Protein AF-A0A2E0MYK1-F1 (afdb_monomer_lite)

Secondary structure (DSSP, 8-state):
--GGGGS--EEEEEE-BT-EEEE-SSS--SSTTB--SHHHHHTPPPPEEEEBSS-EEEEEEEETTEEEEEE----

Radius of gyration: 12.93 Å; chains: 1; bounding box: 33×22×39 Å

Structure (mmCIF, N/CA/C/O backbone):
data_AF-A0A2E0MYK1-F1
#
_entry.id   AF-A0A2E0MYK1-F1
#
loop_
_atom_site.group_PDB
_atom_site.id
_atom_site.type_symbol
_atom_site.label_atom_id
_atom_site.label_alt_id
_atom_site.label_comp_id
_atom_site.label_asym_id
_atom_site.label_entity_id
_atom_site.label_seq_id
_atom_site.pdbx_PDB_ins_code
_atom_site.Cartn_x
_atom_site.Cartn_y
_atom_site.Cartn_z
_atom_site.occupancy
_atom_site.B_iso_or_equiv
_atom_site.auth_seq_id
_atom_site.auth_comp_id
_atom_site.auth_asym_id
_atom_site.auth_atom_id
_atom_site.pdbx_PDB_model_num
ATOM 1 N N . MET A 1 1 ? 19.075 16.011 -11.600 1.00 38.19 1 MET A N 1
ATOM 2 C CA . MET A 1 1 ? 17.615 15.841 -11.407 1.00 38.19 1 MET A CA 1
ATOM 3 C C . MET A 1 1 ? 17.389 15.058 -10.127 1.00 38.19 1 MET A C 1
ATOM 5 O O . MET A 1 1 ? 17.784 13.905 -10.034 1.00 38.19 1 MET A O 1
ATOM 9 N N . ASN A 1 2 ? 16.881 15.742 -9.105 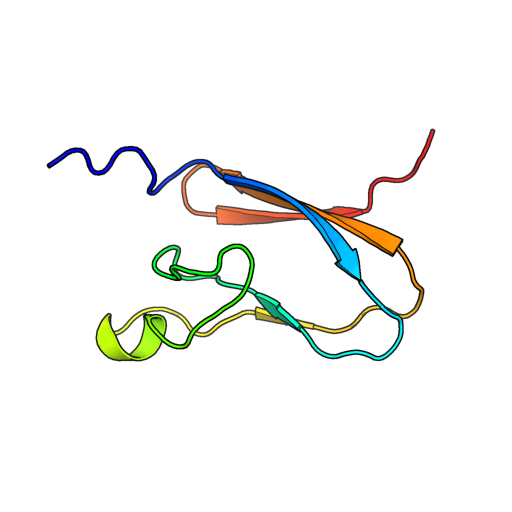1.00 37.31 2 ASN A N 1
ATOM 10 C CA . ASN A 1 2 ? 16.937 15.318 -7.708 1.00 37.31 2 ASN A CA 1
ATOM 11 C C . ASN A 1 2 ? 15.985 14.144 -7.425 1.00 37.31 2 ASN A C 1
ATOM 13 O O . ASN A 1 2 ? 14.789 14.333 -7.224 1.00 37.31 2 ASN A O 1
ATOM 17 N N . ASN A 1 3 ? 16.545 12.933 -7.354 1.00 45.59 3 ASN A N 1
ATOM 18 C CA . ASN A 1 3 ? 15.869 11.670 -7.017 1.00 45.59 3 ASN A CA 1
ATOM 19 C C . ASN A 1 3 ? 15.464 11.543 -5.526 1.00 45.59 3 ASN A C 1
ATOM 21 O O . ASN A 1 3 ? 15.232 10.443 -5.027 1.00 45.59 3 ASN A O 1
ATOM 25 N N . PHE A 1 4 ? 15.348 12.655 -4.797 1.00 47.69 4 PHE A N 1
ATOM 26 C CA . PHE A 1 4 ? 15.135 12.655 -3.344 1.00 47.69 4 PHE A CA 1
ATOM 27 C C . PHE A 1 4 ? 13.671 12.474 -2.905 1.00 47.69 4 PHE A C 1
ATOM 29 O O . PHE A 1 4 ? 13.429 12.186 -1.739 1.00 47.69 4 PHE A O 1
ATOM 36 N N . LYS A 1 5 ? 12.681 12.523 -3.813 1.00 52.28 5 LYS A N 1
ATOM 37 C CA . LYS A 1 5 ? 11.279 12.165 -3.483 1.00 52.28 5 LYS A CA 1
ATOM 38 C C . LYS A 1 5 ? 10.994 10.658 -3.480 1.00 52.28 5 LYS A C 1
ATOM 40 O O . LYS A 1 5 ? 9.884 10.236 -3.186 1.00 52.28 5 LYS A O 1
ATOM 45 N N . ARG A 1 6 ? 11.986 9.829 -3.811 1.00 54.94 6 ARG A N 1
ATOM 46 C CA . ARG A 1 6 ? 11.812 8.385 -4.021 1.00 54.94 6 ARG A CA 1
ATOM 47 C C . ARG A 1 6 ? 11.648 7.583 -2.712 1.00 54.94 6 ARG A C 1
ATOM 49 O O . ARG A 1 6 ? 11.311 6.407 -2.770 1.00 54.94 6 ARG A O 1
ATOM 56 N N . HIS A 1 7 ? 11.898 8.193 -1.548 1.00 55.56 7 HIS A N 1
ATOM 57 C CA . HIS A 1 7 ? 12.126 7.435 -0.309 1.00 55.56 7 HIS A CA 1
ATOM 58 C C . HIS A 1 7 ? 11.248 7.798 0.882 1.00 55.56 7 HIS A C 1
ATOM 60 O O . HIS A 1 7 ? 11.273 7.043 1.845 1.00 55.56 7 HIS A O 1
ATOM 66 N N . LEU A 1 8 ? 10.491 8.897 0.844 1.00 61.31 8 LEU A N 1
ATOM 67 C CA . LEU A 1 8 ? 9.709 9.348 1.993 1.00 61.31 8 LEU A CA 1
ATOM 68 C C . LEU A 1 8 ? 8.397 9.959 1.502 1.00 61.31 8 LEU A C 1
ATOM 70 O O . LEU A 1 8 ? 8.356 11.108 1.072 1.00 61.31 8 LEU A O 1
ATOM 74 N N . TYR A 1 9 ? 7.326 9.178 1.559 1.00 72.62 9 TYR A N 1
ATOM 75 C CA . TYR A 1 9 ? 5.971 9.715 1.596 1.00 72.62 9 TYR A CA 1
ATOM 76 C C . TYR A 1 9 ? 5.301 9.179 2.856 1.00 72.62 9 TYR A C 1
ATOM 78 O O . TYR A 1 9 ? 5.588 8.059 3.289 1.00 72.62 9 TYR A O 1
ATOM 86 N N . LYS A 1 10 ? 4.478 10.024 3.466 1.00 83.62 10 LYS A N 1
ATOM 87 C CA . LYS A 1 10 ? 3.667 9.744 4.645 1.00 83.62 10 LYS A CA 1
ATOM 88 C C . LYS A 1 10 ? 2.308 10.350 4.355 1.00 83.62 10 LYS A C 1
ATOM 90 O O . LYS A 1 10 ? 2.251 11.545 4.081 1.00 83.62 10 LYS A O 1
ATOM 95 N N . ASP A 1 11 ? 1.273 9.530 4.345 1.00 87.81 11 ASP A N 1
ATOM 96 C CA . ASP A 1 11 ? -0.074 9.977 4.017 1.00 87.8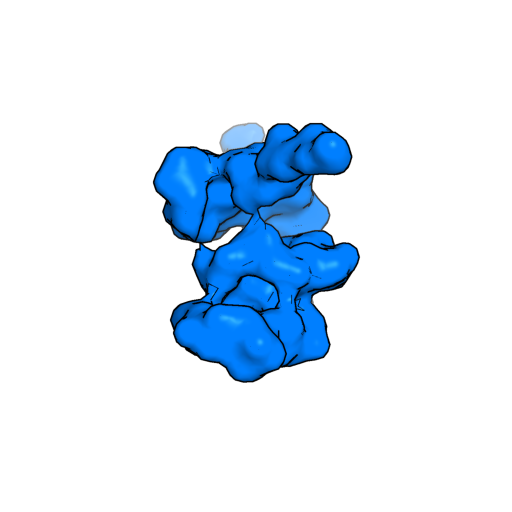1 11 ASP A CA 1
ATOM 97 C C . ASP A 1 11 ? -1.108 9.209 4.837 1.00 87.81 11 ASP A C 1
ATOM 99 O O . ASP A 1 11 ? -0.879 8.056 5.207 1.00 87.81 11 ASP A O 1
ATOM 103 N N . ILE A 1 12 ? -2.238 9.849 5.114 1.00 91.19 12 ILE A N 1
ATOM 104 C CA . ILE A 1 12 ? -3.380 9.231 5.783 1.00 91.19 12 ILE A CA 1
ATOM 105 C C . ILE A 1 12 ? -4.478 9.086 4.743 1.00 91.19 12 ILE A C 1
ATOM 107 O O . ILE A 1 12 ? -4.997 10.073 4.229 1.00 91.19 12 ILE A O 1
ATOM 111 N N . VAL A 1 13 ? -4.857 7.846 4.453 1.00 92.50 13 VAL A N 1
ATOM 112 C CA . VAL A 1 13 ? -5.940 7.561 3.514 1.00 92.50 13 VAL A CA 1
ATOM 113 C C . VAL A 1 13 ? -7.115 6.972 4.270 1.00 92.50 13 VAL A C 1
ATOM 115 O O . VAL A 1 13 ? -6.979 5.960 4.962 1.00 92.50 13 VAL A O 1
ATOM 118 N N . PHE A 1 14 ? -8.278 7.594 4.093 1.00 94.56 14 PHE A N 1
ATOM 119 C CA . PHE A 1 14 ? -9.549 7.010 4.491 1.00 94.56 14 PHE A CA 1
ATOM 120 C C . PHE A 1 14 ? -9.897 5.860 3.544 1.00 94.56 14 PHE A C 1
ATOM 122 O O . PHE A 1 14 ? -9.960 6.032 2.322 1.00 94.56 14 PHE A O 1
ATOM 129 N N . VAL A 1 15 ? -10.096 4.678 4.112 1.00 94.81 15 VAL A N 1
ATOM 130 C CA . VAL A 1 15 ? -10.471 3.470 3.383 1.00 94.81 15 VAL A CA 1
ATOM 131 C C . VAL A 1 15 ? -11.895 3.082 3.741 1.00 94.81 15 VAL A C 1
ATOM 133 O O . VAL A 1 15 ? -12.277 3.112 4.906 1.00 94.81 15 VAL A O 1
ATOM 136 N N . GLU A 1 16 ? -12.662 2.706 2.727 1.00 96.94 16 GLU A N 1
ATOM 137 C CA . GLU A 1 16 ? -14.043 2.249 2.838 1.00 96.94 16 GLU A CA 1
ATOM 138 C C . GLU A 1 16 ? -14.070 0.724 2.991 1.00 96.94 16 GLU A C 1
ATOM 140 O O . GLU A 1 16 ? -13.299 -0.006 2.349 1.00 96.94 16 GLU A O 1
ATOM 145 N N . SER A 1 17 ? -14.979 0.235 3.826 1.00 97.00 17 SER A N 1
ATOM 146 C CA . SER A 1 17 ? -15.189 -1.184 4.066 1.00 97.00 17 SER A CA 1
ATOM 147 C C . SER A 1 17 ? -15.549 -1.923 2.778 1.00 97.00 17 SER A C 1
ATOM 149 O O . SER A 1 17 ? -16.306 -1.444 1.935 1.00 97.00 17 SER A O 1
ATOM 151 N N . GLY A 1 18 ? -14.966 -3.108 2.594 1.00 96.25 18 GLY A N 1
ATOM 152 C CA . GLY A 1 18 ? -15.217 -3.973 1.438 1.00 96.25 18 GLY A CA 1
ATOM 153 C C . GLY A 1 18 ? -14.626 -3.475 0.112 1.00 96.25 18 GLY A C 1
ATOM 154 O O . GLY A 1 18 ? -14.557 -4.245 -0.851 1.00 96.25 18 GLY A O 1
ATOM 155 N N . LYS A 1 19 ? -14.134 -2.232 0.042 1.00 97.75 19 LYS A N 1
ATOM 156 C CA . LYS A 1 19 ? -13.490 -1.689 -1.156 1.00 97.75 19 LYS A CA 1
ATOM 157 C C . LYS A 1 19 ? -12.077 -2.244 -1.304 1.00 97.75 19 LYS A C 1
ATOM 159 O O . LYS A 1 19 ? -11.294 -2.314 -0.356 1.00 97.75 19 LYS A O 1
ATOM 164 N N . ARG A 1 20 ? -11.742 -2.659 -2.529 1.00 97.12 20 ARG A N 1
ATOM 165 C CA . ARG A 1 20 ? -10.404 -3.155 -2.873 1.00 97.12 20 ARG A CA 1
ATOM 166 C C . ARG A 1 20 ? -9.511 -1.993 -3.274 1.00 97.12 20 ARG A C 1
ATOM 168 O O . ARG A 1 20 ? -9.830 -1.253 -4.201 1.00 97.12 20 ARG A O 1
ATOM 175 N N . TYR A 1 21 ? -8.353 -1.910 -2.640 1.00 95.50 21 TYR A N 1
ATOM 176 C CA . TYR A 1 21 ? -7.320 -0.928 -2.935 1.00 95.50 21 TYR A CA 1
ATOM 177 C C . TYR A 1 21 ? -6.071 -1.625 -3.473 1.00 95.50 21 TYR A C 1
ATOM 179 O O . TYR A 1 21 ? -5.731 -2.732 -3.050 1.00 95.50 21 TYR A O 1
ATOM 187 N N . SER A 1 22 ? -5.390 -0.979 -4.423 1.00 96.62 22 SER A N 1
ATOM 188 C CA . SER A 1 22 ? -4.105 -1.433 -4.967 1.00 96.62 22 SER A CA 1
ATOM 189 C C . SER A 1 22 ? -3.008 -0.466 -4.539 1.00 96.62 22 SER A C 1
ATOM 191 O O . SER A 1 22 ? -2.894 0.625 -5.091 1.00 96.62 22 SER A O 1
ATOM 193 N N . TRP A 1 23 ? -2.199 -0.866 -3.567 1.00 94.38 23 TR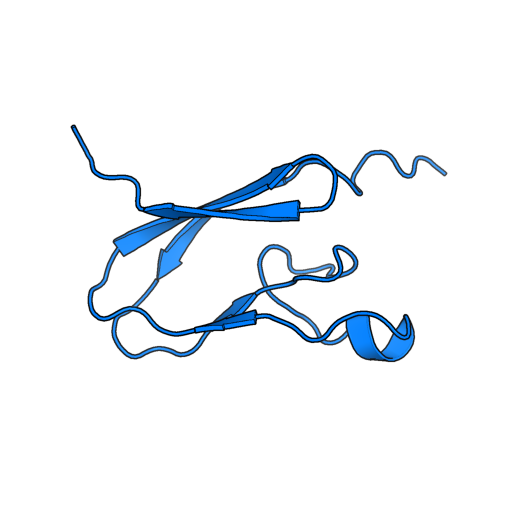P A N 1
ATOM 194 C CA . TRP A 1 23 ? -1.149 -0.044 -2.972 1.00 94.38 23 TRP A CA 1
ATOM 195 C C . TRP A 1 23 ? 0.163 -0.191 -3.726 1.00 94.38 23 TRP A C 1
ATOM 197 O O . TRP A 1 23 ? 0.580 -1.297 -4.084 1.00 94.38 23 TRP A O 1
ATOM 207 N N . CYS A 1 24 ? 0.837 0.929 -3.960 1.00 93.00 24 CYS A N 1
ATOM 208 C CA . CYS A 1 24 ? 2.117 0.925 -4.641 1.00 93.00 24 CYS A CA 1
ATOM 209 C C . CYS A 1 24 ? 3.208 0.324 -3.745 1.00 93.00 24 CYS A C 1
ATOM 211 O O . CYS A 1 24 ? 3.605 0.886 -2.724 1.00 93.00 24 CYS A O 1
ATOM 213 N N . SER A 1 25 ? 3.750 -0.809 -4.180 1.00 91.38 25 SER A N 1
ATOM 214 C CA . SER A 1 25 ? 4.902 -1.486 -3.577 1.00 91.38 25 SER A CA 1
ATOM 215 C C . SER A 1 25 ? 6.232 -1.100 -4.242 1.00 91.38 25 SER A C 1
ATOM 217 O O . SER A 1 25 ? 7.258 -1.132 -3.564 1.00 91.38 25 SER A O 1
ATOM 219 N N . CYS A 1 26 ? 6.217 -0.646 -5.501 1.00 91.31 26 CYS A N 1
ATOM 220 C CA . CYS A 1 26 ? 7.425 -0.362 -6.287 1.00 91.31 26 CYS A CA 1
ATOM 221 C C . CYS A 1 26 ? 8.028 1.040 -6.084 1.00 91.31 26 CYS A C 1
ATOM 223 O O . CYS A 1 26 ? 9.176 1.276 -6.443 1.00 91.31 26 CYS A O 1
ATOM 225 N N . GLY A 1 27 ? 7.264 1.996 -5.545 1.00 88.56 27 GLY A N 1
ATOM 226 C CA . GLY A 1 27 ? 7.732 3.371 -5.320 1.00 88.56 27 GLY A CA 1
ATOM 227 C C . GLY A 1 27 ? 7.797 4.267 -6.568 1.00 88.56 27 GLY A C 1
ATOM 228 O O . GLY A 1 27 ? 8.270 5.394 -6.466 1.00 88.56 27 GLY A O 1
ATOM 229 N N . PHE A 1 28 ? 7.315 3.809 -7.730 1.00 90.38 28 PHE A N 1
ATOM 230 C CA . PHE A 1 28 ? 7.333 4.588 -8.981 1.00 90.38 28 PHE A CA 1
ATOM 231 C C . PHE A 1 28 ? 5.996 5.224 -9.369 1.00 90.38 28 PHE A C 1
ATOM 233 O O . PHE A 1 28 ? 5.964 6.003 -10.319 1.00 90.38 28 PHE A O 1
ATOM 240 N N . SER A 1 29 ? 4.911 4.901 -8.662 1.00 91.56 29 SER A N 1
ATOM 241 C CA . SER A 1 29 ? 3.602 5.496 -8.945 1.00 91.56 29 SER A CA 1
ATOM 242 C C . SER A 1 29 ? 3.648 7.015 -8.798 1.00 91.56 29 SER A C 1
ATOM 244 O O . SER A 1 29 ? 4.241 7.533 -7.849 1.00 91.56 29 SER A O 1
ATOM 246 N N . LYS A 1 30 ? 2.996 7.720 -9.720 1.00 90.88 30 LYS A N 1
ATOM 247 C CA . LYS A 1 30 ? 2.723 9.161 -9.642 1.00 90.88 30 LYS A CA 1
ATOM 248 C C . LYS A 1 30 ? 1.498 9.462 -8.778 1.00 90.88 30 LYS A C 1
ATOM 250 O O . LYS A 1 30 ? 1.328 10.599 -8.358 1.00 90.88 30 LYS A O 1
ATOM 255 N N . ASN A 1 31 ? 0.686 8.445 -8.490 1.00 91.12 31 ASN A N 1
ATOM 256 C CA . ASN A 1 31 ? -0.512 8.522 -7.659 1.00 91.12 31 ASN A CA 1
ATOM 257 C C . ASN A 1 31 ? -0.308 7.808 -6.310 1.00 91.12 31 ASN A C 1
ATOM 259 O O . ASN A 1 31 ? -1.141 7.002 -5.895 1.00 91.12 31 ASN A O 1
ATOM 263 N N . GLN A 1 32 ? 0.845 8.019 -5.659 1.00 90.31 32 GLN A N 1
ATOM 264 C CA . GLN A 1 32 ? 1.090 7.460 -4.322 1.00 90.31 32 GLN A CA 1
ATOM 265 C C . GLN A 1 32 ? -0.026 7.886 -3.351 1.00 90.31 32 GLN A C 1
ATOM 267 O O . GLN A 1 32 ? -0.490 9.019 -3.454 1.00 90.31 32 GLN A O 1
ATOM 272 N N . PRO A 1 33 ? -0.439 7.018 -2.410 1.00 92.50 33 PRO A N 1
ATOM 273 C CA . PRO A 1 33 ? 0.105 5.684 -2.108 1.00 92.50 33 PRO A CA 1
ATOM 274 C C . PRO A 1 33 ? -0.430 4.551 -3.006 1.00 92.50 33 PRO A C 1
ATOM 276 O O . PRO A 1 33 ? -0.089 3.379 -2.812 1.00 92.50 33 PRO A O 1
ATOM 279 N N . PHE A 1 34 ? -1.273 4.863 -3.989 1.00 94.38 34 PHE A N 1
ATOM 280 C CA . PHE A 1 34 ? -1.898 3.880 -4.866 1.00 94.38 34 PHE A CA 1
ATOM 281 C C . PHE A 1 34 ? -1.023 3.513 -6.059 1.00 94.38 34 PHE A C 1
ATOM 283 O O . PHE A 1 34 ? -0.142 4.250 -6.494 1.00 94.38 34 PHE A O 1
ATOM 290 N N . CYS A 1 35 ? -1.268 2.333 -6.610 1.00 95.38 35 CYS A N 1
ATOM 291 C CA . CYS A 1 35 ? -0.654 1.886 -7.845 1.00 95.38 35 CYS A CA 1
ATOM 292 C C . CYS A 1 35 ? -1.370 2.485 -9.059 1.00 95.38 35 CYS A C 1
ATOM 294 O O . CYS A 1 35 ? -2.574 2.312 -9.211 1.00 95.38 35 CYS A O 1
ATOM 296 N N . ASP A 1 36 ? -0.604 3.083 -9.969 1.00 96.31 36 ASP A N 1
ATOM 297 C CA . ASP A 1 36 ? -1.077 3.632 -11.248 1.00 96.31 36 ASP A CA 1
ATOM 298 C C . ASP A 1 36 ? -0.687 2.777 -12.470 1.00 96.31 36 ASP A C 1
ATOM 300 O O . ASP A 1 36 ? -0.997 3.124 -13.602 1.00 96.31 36 ASP A O 1
ATOM 304 N N . GLY A 1 37 ? -0.008 1.646 -12.251 1.00 96.31 37 GLY A N 1
ATOM 305 C CA . GLY A 1 37 ? 0.447 0.747 -13.317 1.00 96.31 37 GLY A CA 1
ATOM 306 C C . GLY A 1 37 ? 1.907 0.932 -13.736 1.00 96.31 37 GLY A C 1
ATOM 307 O O . GLY A 1 37 ? 2.447 0.029 -14.375 1.00 96.31 37 GLY A O 1
ATOM 308 N N . THR A 1 38 ? 2.588 1.991 -13.278 1.00 96.06 38 THR A N 1
ATOM 309 C CA . THR A 1 38 ? 3.997 2.286 -13.623 1.00 96.06 38 THR A CA 1
ATOM 310 C C . THR A 1 38 ? 4.955 1.126 -13.303 1.00 96.06 38 THR A C 1
ATOM 312 O O . THR A 1 38 ? 6.004 0.987 -13.928 1.00 96.06 38 THR A O 1
ATOM 315 N N . HIS A 1 39 ? 4.600 0.238 -12.365 1.00 94.75 39 HIS A N 1
ATOM 316 C CA . HIS A 1 39 ? 5.396 -0.956 -12.052 1.00 94.75 39 HIS A CA 1
ATOM 317 C C . HIS A 1 39 ? 5.644 -1.857 -13.272 1.00 94.75 39 HIS A C 1
ATOM 319 O O . HIS A 1 39 ? 6.713 -2.448 -13.366 1.00 94.75 39 HIS A O 1
ATOM 325 N N . LYS A 1 40 ? 4.703 -1.935 -14.224 1.00 96.62 40 LYS A N 1
ATOM 326 C CA . LYS A 1 40 ? 4.861 -2.759 -15.432 1.00 96.62 40 LYS A CA 1
ATOM 327 C C . LYS A 1 40 ? 5.942 -2.200 -16.346 1.00 96.62 40 LYS A C 1
ATOM 329 O O . LYS A 1 40 ? 6.816 -2.935 -16.784 1.00 96.62 40 LYS A O 1
ATOM 334 N N . GLU A 1 41 ? 5.904 -0.891 -16.576 1.00 95.56 41 GLU A N 1
ATOM 335 C CA . GLU A 1 41 ? 6.878 -0.183 -17.412 1.00 95.56 41 GLU A CA 1
ATOM 336 C C . GLU A 1 41 ? 8.286 -0.229 -16.813 1.00 95.56 41 GLU A C 1
ATOM 338 O O . GLU A 1 41 ? 9.276 -0.235 -17.539 1.00 95.56 41 GLU A O 1
ATOM 343 N N . LYS A 1 42 ? 8.383 -0.260 -15.479 1.00 91.38 42 LYS A N 1
ATOM 344 C CA . LYS A 1 42 ? 9.657 -0.338 -14.756 1.00 91.38 42 LYS A CA 1
ATOM 345 C C . LYS A 1 42 ? 10.163 -1.765 -14.535 1.00 91.38 42 LYS A C 1
ATOM 347 O O . LYS A 1 42 ? 11.283 -1.909 -14.063 1.00 91.38 42 LYS A O 1
ATOM 352 N N . GLY A 1 43 ? 9.377 -2.795 -14.866 1.00 93.12 43 GLY A N 1
ATOM 353 C CA . GLY A 1 43 ? 9.729 -4.189 -14.571 1.00 93.12 43 GLY A CA 1
ATOM 354 C C . GLY A 1 43 ? 9.814 -4.479 -13.068 1.00 93.12 43 GLY A C 1
ATOM 355 O O . GLY A 1 43 ? 10.626 -5.287 -12.633 1.00 93.12 43 GLY A O 1
ATOM 356 N N . GLU A 1 44 ? 9.005 -3.784 -12.271 1.00 93.25 44 GLU A N 1
ATOM 357 C CA . GLU A 1 44 ? 9.062 -3.791 -10.811 1.00 93.25 44 GLU A CA 1
ATOM 358 C C . GLU A 1 44 ? 7.976 -4.670 -10.178 1.00 93.25 44 GLU A C 1
ATOM 360 O O . GLU A 1 44 ? 7.045 -5.152 -10.830 1.00 93.25 44 GLU A O 1
ATOM 365 N N . SER A 1 45 ? 8.081 -4.841 -8.858 1.00 92.00 45 SER A N 1
ATOM 366 C CA . SER A 1 45 ? 7.133 -5.623 -8.059 1.00 92.00 45 SER A CA 1
ATOM 367 C C . SER A 1 45 ? 5.663 -5.195 -8.228 1.00 92.00 45 SER A C 1
ATOM 369 O O . SER A 1 45 ? 5.325 -4.017 -8.378 1.00 92.00 45 SER A O 1
ATOM 371 N N . GLN A 1 46 ? 4.773 -6.1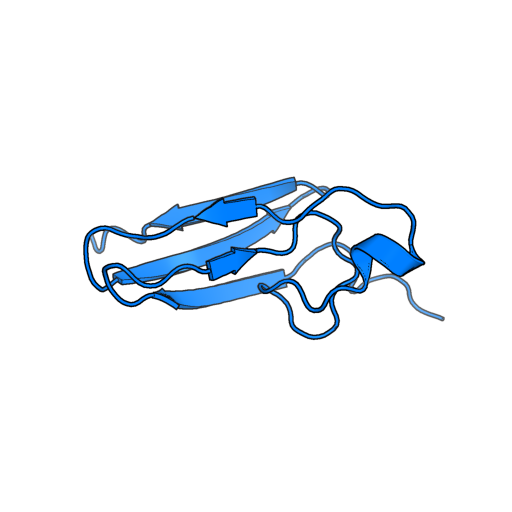91 -8.176 1.00 95.94 46 GLN A N 1
ATOM 372 C CA . GLN A 1 46 ? 3.321 -6.016 -8.253 1.00 95.94 46 GLN A CA 1
ATOM 373 C C . GLN A 1 46 ? 2.773 -5.274 -7.024 1.00 95.94 46 GLN A C 1
ATOM 375 O O . GLN A 1 46 ? 3.322 -5.428 -5.928 1.00 95.94 46 GLN A O 1
ATOM 380 N N . PRO A 1 47 ? 1.675 -4.505 -7.167 1.00 95.31 47 PRO A N 1
ATOM 381 C CA . PRO A 1 47 ? 1.070 -3.790 -6.052 1.00 95.31 47 PRO A CA 1
ATOM 382 C C . PRO A 1 47 ? 0.483 -4.738 -5.008 1.00 95.31 47 PRO A C 1
ATOM 384 O O . PRO A 1 47 ? -0.007 -5.821 -5.334 1.00 95.31 47 PRO A O 1
ATOM 387 N N . VAL A 1 48 ? 0.453 -4.286 -3.756 1.00 94.62 48 VAL A N 1
ATOM 388 C CA . VAL A 1 48 ? -0.250 -5.003 -2.688 1.00 94.62 48 VAL A CA 1
ATOM 389 C C . VAL A 1 48 ? -1.737 -4.702 -2.815 1.00 94.62 48 VAL A C 1
ATOM 391 O O . VAL A 1 48 ? -2.142 -3.543 -2.764 1.00 94.62 48 VAL A O 1
ATOM 394 N N . ARG A 1 49 ? -2.563 -5.735 -2.984 1.00 95.69 49 ARG A N 1
ATOM 395 C CA . ARG A 1 49 ? -4.021 -5.591 -3.065 1.00 95.69 49 ARG A CA 1
ATOM 396 C C . ARG A 1 49 ? -4.652 -6.026 -1.754 1.00 95.69 49 ARG A C 1
ATOM 398 O O . ARG A 1 49 ? -4.424 -7.150 -1.322 1.00 95.69 49 ARG A O 1
ATOM 405 N N . MET A 1 50 ? -5.443 -5.155 -1.140 1.00 93.94 50 MET A N 1
ATOM 406 C CA . MET A 1 50 ? -6.158 -5.468 0.100 1.00 93.94 50 MET A CA 1
ATOM 407 C C . MET A 1 50 ? -7.462 -4.687 0.208 1.00 93.94 50 MET A C 1
ATOM 409 O O . MET A 1 50 ? -7.702 -3.735 -0.536 1.00 93.94 50 MET A O 1
ATOM 413 N N . TRP A 1 51 ? -8.291 -5.112 1.148 1.00 95.19 51 TRP A N 1
ATOM 414 C CA . TRP A 1 51 ? -9.529 -4.465 1.552 1.00 95.19 51 TRP A CA 1
ATOM 415 C C . TRP A 1 51 ? -9.580 -4.426 3.078 1.00 95.19 51 TRP A C 1
ATOM 417 O O . TRP A 1 51 ? -8.873 -5.181 3.749 1.00 95.19 51 TRP A O 1
ATOM 427 N N . PHE A 1 52 ? -10.422 -3.552 3.615 1.00 93.75 52 PHE A N 1
ATOM 428 C CA . PHE A 1 52 ? -10.619 -3.402 5.052 1.00 93.75 52 PHE A CA 1
ATOM 429 C C . PHE A 1 52 ? -12.046 -3.803 5.421 1.00 93.75 52 PHE A C 1
ATOM 431 O O . PHE A 1 52 ? -12.961 -3.674 4.612 1.00 93.75 52 PHE A O 1
ATOM 438 N N . ALA A 1 53 ? -12.226 -4.340 6.629 1.00 94.56 53 ALA A N 1
ATOM 439 C CA . ALA A 1 53 ? -13.535 -4.780 7.119 1.00 94.56 53 ALA A CA 1
ATOM 440 C C . ALA A 1 53 ? -14.394 -3.627 7.667 1.00 94.56 53 ALA A C 1
ATOM 442 O O . ALA A 1 53 ? -15.600 -3.780 7.845 1.00 94.56 53 ALA A O 1
ATOM 443 N N . LYS A 1 54 ? -13.778 -2.476 7.945 1.00 95.62 54 LYS A N 1
ATOM 444 C CA . LYS A 1 54 ? -14.435 -1.282 8.473 1.00 95.62 54 LYS A CA 1
ATOM 445 C C . LYS A 1 54 ? -13.857 -0.032 7.826 1.00 95.62 54 LYS A C 1
ATOM 447 O O . LYS A 1 54 ? -12.700 -0.041 7.402 1.00 95.62 54 LYS A O 1
ATOM 452 N N . ASP A 1 55 ? -14.666 1.014 7.813 1.00 95.94 55 ASP A N 1
ATOM 453 C CA . ASP A 1 55 ? -14.255 2.352 7.419 1.00 95.94 55 ASP A CA 1
ATOM 454 C C . ASP A 1 55 ? -13.243 2.883 8.434 1.00 95.94 55 ASP A C 1
ATOM 456 O O . ASP A 1 55 ? -13.511 2.883 9.640 1.00 95.94 55 ASP A O 1
ATOM 460 N N . GLN A 1 56 ? -12.058 3.288 7.980 1.00 95.00 56 GLN A N 1
ATOM 461 C CA . GLN A 1 56 ? -11.007 3.761 8.883 1.00 95.00 56 GLN A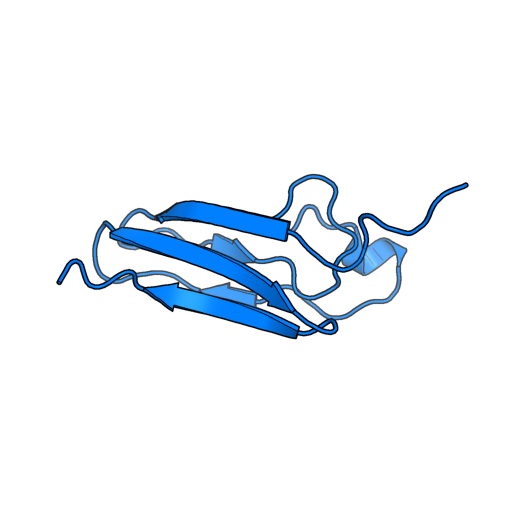 CA 1
ATOM 462 C C . GLN A 1 56 ? -9.942 4.589 8.170 1.00 95.00 56 GLN A C 1
ATOM 464 O O . GLN A 1 56 ? -9.802 4.544 6.953 1.00 95.00 56 GLN A O 1
ATOM 469 N N . ASN A 1 57 ? -9.154 5.325 8.950 1.00 94.06 57 ASN A N 1
ATOM 470 C CA . ASN A 1 57 ? -7.945 5.971 8.460 1.00 94.06 57 ASN A CA 1
ATOM 471 C C . ASN A 1 57 ? -6.767 5.008 8.578 1.00 94.06 57 ASN A C 1
ATOM 473 O O . ASN A 1 57 ? -6.543 4.403 9.629 1.00 94.06 57 ASN A O 1
ATOM 477 N N . ILE A 1 58 ? -6.008 4.881 7.497 1.00 92.56 58 ILE A N 1
ATOM 478 C CA . ILE A 1 58 ? -4.772 4.109 7.469 1.00 92.56 58 ILE A CA 1
ATOM 479 C C . ILE A 1 58 ? -3.629 5.064 7.173 1.00 92.56 58 ILE A C 1
ATOM 481 O O . ILE A 1 58 ? -3.667 5.821 6.202 1.00 92.56 58 ILE A O 1
ATOM 485 N N . PHE A 1 59 ? -2.603 5.005 8.010 1.00 91.62 59 PHE A N 1
ATOM 486 C CA . PHE A 1 59 ? -1.354 5.698 7.786 1.00 91.62 59 PHE A CA 1
ATOM 487 C C . PHE A 1 59 ? -0.459 4.854 6.875 1.00 91.62 59 PHE A C 1
ATOM 489 O O . PHE A 1 59 ? -0.077 3.724 7.201 1.00 91.62 59 PHE A O 1
ATOM 496 N N . PHE A 1 60 ? -0.115 5.424 5.726 1.00 89.00 60 PHE A N 1
ATOM 497 C CA . PHE A 1 60 ? 0.803 4.859 4.751 1.00 89.00 60 PHE A CA 1
ATOM 498 C C . PHE A 1 60 ? 2.125 5.583 4.858 1.00 89.00 60 PHE A C 1
ATOM 500 O O . PHE A 1 60 ? 2.183 6.803 4.708 1.00 89.00 60 PHE A O 1
ATOM 507 N N . SER A 1 61 ? 3.206 4.832 5.027 1.00 89.00 61 SER A N 1
ATOM 508 C CA . SER A 1 61 ? 4.536 5.388 4.819 1.00 89.00 61 SER A CA 1
ATOM 509 C C . SER A 1 61 ? 5.401 4.489 3.960 1.00 89.00 61 SER A C 1
ATOM 511 O O . SER A 1 61 ? 5.154 3.294 3.799 1.00 89.00 61 SER A O 1
ATOM 513 N N . ARG A 1 62 ? 6.436 5.081 3.373 1.00 86.38 62 ARG A N 1
ATOM 514 C CA . ARG A 1 62 ? 7.566 4.330 2.844 1.00 86.38 62 ARG A CA 1
ATOM 515 C C . ARG A 1 62 ? 8.813 4.748 3.587 1.00 86.38 62 ARG A C 1
ATOM 517 O O . ARG A 1 62 ? 9.166 5.921 3.590 1.00 86.38 62 ARG A O 1
ATOM 524 N N . GLU A 1 63 ? 9.462 3.775 4.206 1.00 84.44 63 GLU A N 1
ATOM 525 C CA . GLU A 1 63 ? 10.650 3.980 5.029 1.00 84.44 63 GLU A CA 1
ATOM 526 C C . GLU A 1 63 ? 11.721 2.997 4.566 1.00 84.44 63 GLU A C 1
ATOM 528 O O . GLU A 1 63 ? 11.476 1.793 4.471 1.00 84.44 63 GLU A O 1
ATOM 533 N N . SER A 1 64 ? 12.893 3.518 4.191 1.00 82.56 64 SER A N 1
ATOM 534 C CA . SER A 1 64 ? 14.013 2.718 3.667 1.00 82.56 64 SER A CA 1
ATOM 535 C C . SER A 1 64 ? 13.609 1.778 2.521 1.00 82.56 64 SER A C 1
ATOM 537 O O . SER A 1 64 ? 14.012 0.618 2.464 1.0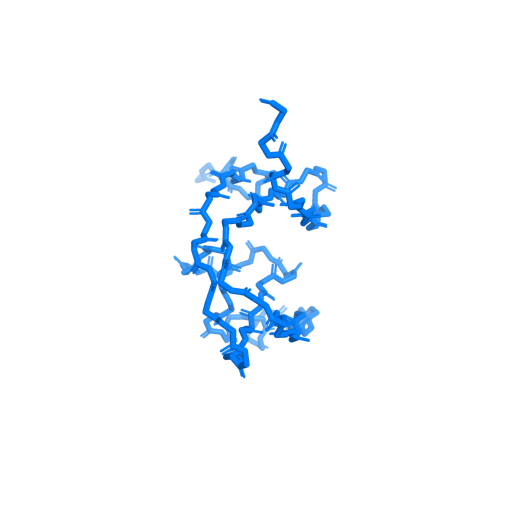0 82.56 64 SER A O 1
ATOM 539 N N . GLY A 1 65 ? 12.746 2.264 1.625 1.00 76.69 65 GLY A N 1
ATOM 540 C CA . GLY A 1 65 ? 12.247 1.496 0.483 1.00 76.69 65 GLY A CA 1
ATOM 541 C C . GLY A 1 65 ? 11.155 0.474 0.815 1.00 76.69 65 GLY A C 1
ATOM 542 O O . GLY A 1 65 ? 10.616 -0.122 -0.115 1.00 76.69 65 GLY A O 1
ATOM 543 N N . LYS A 1 66 ? 10.758 0.306 2.083 1.00 79.81 66 LYS A N 1
ATOM 544 C CA . LYS A 1 66 ? 9.691 -0.616 2.504 1.00 79.81 66 LYS A CA 1
ATOM 545 C C . LYS A 1 66 ? 8.367 0.120 2.697 1.00 79.81 66 LYS A C 1
ATOM 547 O O . LYS A 1 66 ? 8.334 1.157 3.354 1.00 79.81 66 LYS A O 1
ATOM 552 N N . LEU A 1 67 ? 7.288 -0.431 2.142 1.00 83.44 67 LEU A N 1
ATOM 553 C CA . LEU A 1 67 ? 5.921 0.028 2.402 1.00 83.44 67 LEU A CA 1
ATOM 554 C C . LEU A 1 67 ? 5.529 -0.324 3.844 1.00 83.44 67 LEU A C 1
ATOM 556 O O . LEU A 1 67 ? 5.680 -1.472 4.255 1.00 83.44 67 LEU A O 1
ATOM 560 N N . GLN A 1 68 ? 5.019 0.655 4.579 1.00 86.88 68 GLN A N 1
ATOM 561 C CA . GLN A 1 68 ? 4.487 0.529 5.929 1.00 86.88 68 GLN A CA 1
ATOM 562 C C . GLN A 1 68 ? 3.003 0.883 5.913 1.00 86.88 68 GLN A C 1
ATOM 564 O O . GLN A 1 68 ? 2.588 1.855 5.276 1.00 86.88 68 GLN A O 1
ATOM 569 N N . LEU A 1 69 ? 2.222 0.085 6.631 1.00 88.25 69 LEU A N 1
ATOM 570 C CA . LEU A 1 69 ? 0.779 0.215 6.770 1.00 88.25 69 LEU A CA 1
ATOM 571 C C . LEU A 1 69 ? 0.470 0.179 8.256 1.00 88.25 69 LEU A C 1
ATOM 573 O O . LEU A 1 69 ? 0.758 -0.822 8.912 1.00 88.25 69 LEU A O 1
ATOM 577 N N . LYS A 1 70 ? -0.076 1.266 8.789 1.00 89.31 70 LYS A N 1
ATOM 578 C CA . LYS A 1 70 ? -0.434 1.358 10.203 1.00 89.31 70 LYS A CA 1
ATOM 579 C C . LYS A 1 70 ? -1.881 1.804 10.314 1.00 89.31 70 LYS A C 1
ATOM 581 O O . LYS A 1 70 ? -2.284 2.775 9.681 1.00 89.31 70 LYS A O 1
ATOM 586 N N . ILE A 1 71 ? -2.663 1.080 11.105 1.00 84.75 71 ILE A N 1
ATOM 587 C CA . ILE A 1 71 ? -3.972 1.561 11.542 1.00 84.75 71 ILE A CA 1
ATOM 588 C C . ILE A 1 71 ? -3.680 2.570 12.649 1.00 84.75 71 ILE A C 1
ATOM 590 O O . ILE A 1 71 ? -2.996 2.227 13.613 1.00 84.75 71 ILE A O 1
ATOM 594 N N . GLU A 1 72 ? -4.143 3.810 12.499 1.00 74.12 72 GLU A N 1
ATOM 595 C CA . GLU A 1 72 ? -4.143 4.732 13.633 1.00 74.12 72 GLU A CA 1
ATOM 596 C C . GLU A 1 72 ? -5.258 4.295 14.582 1.00 74.12 72 GLU A C 1
ATOM 598 O O . GLU A 1 72 ? -6.436 4.592 14.380 1.00 74.12 72 GLU A O 1
ATOM 603 N N . GLU A 1 73 ? -4.893 3.542 15.613 1.00 63.66 73 GLU A N 1
ATOM 604 C CA . GLU A 1 73 ? -5.744 3.416 16.785 1.00 63.66 73 GLU A CA 1
ATOM 605 C C . GLU A 1 73 ? -5.677 4.761 17.505 1.00 63.66 73 GLU A C 1
ATOM 607 O O . GLU A 1 73 ? -4.630 5.144 18.027 1.00 63.66 73 GLU A O 1
ATOM 612 N N . LYS A 1 74 ? -6.774 5.525 17.457 1.00 52.97 74 LYS A N 1
ATOM 613 C CA . LYS A 1 74 ? -6.934 6.698 18.316 1.00 52.97 74 LYS A CA 1
ATOM 614 C C . LYS A 1 74 ? -6.807 6.215 19.762 1.00 52.97 74 LYS A C 1
ATOM 616 O O . LYS A 1 74 ? -7.713 5.540 20.247 1.00 52.97 74 LYS A O 1
ATOM 621 N N . SER A 1 75 ? -5.678 6.524 20.393 1.00 44.56 75 SER A N 1
ATOM 622 C CA . SER A 1 75 ? -5.529 6.516 21.848 1.00 44.56 75 SER A CA 1
ATOM 623 C C . SER A 1 75 ? -6.372 7.621 22.462 1.00 44.56 75 SER A C 1
ATOM 625 O O . SER A 1 75 ? -6.304 8.742 21.901 1.00 44.56 75 SER A O 1
#

Foldseek 3Di:
DDPVQQAKDKDKDWAAAPDKFWADLFSPDPPPRGDPPVCVVVVHDGTDIDGDHHTAIWIWIGHPSGIDIHGPPDD

pLDDT: mean 85.43, std 15.72, range [37.31, 97.75]

Sequence (75 aa):
MNNFKRHLYKDIVFVESGKRYSWCSCGFSKNQPFCDGTHKEKGESQPVRMWFAKDQNIFFSRESGKLQLKIEEKS